Protein AF-A0A6M5FGN2-F1 (afdb_monomer_lite)

Structure (mmCIF, N/CA/C/O backbone):
data_AF-A0A6M5FGN2-F1
#
_entry.id   AF-A0A6M5FGN2-F1
#
loop_
_atom_site.group_PDB
_atom_site.id
_atom_site.type_symbol
_atom_site.label_atom_id
_atom_site.label_alt_id
_atom_site.label_comp_id
_atom_site.label_asym_id
_atom_site.label_entity_id
_atom_site.label_seq_id
_atom_site.pdbx_PDB_ins_code
_atom_site.Cartn_x
_atom_site.Cartn_y
_atom_site.Cartn_z
_atom_site.occupancy
_atom_site.B_iso_or_equiv
_atom_site.auth_seq_id
_atom_site.auth_comp_id
_atom_site.auth_asym_id
_atom_site.auth_atom_id
_atom_site.pdbx_PDB_model_num
ATOM 1 N N . MET A 1 1 ? -3.744 15.393 17.493 1.00 67.31 1 MET A N 1
ATOM 2 C CA . MET A 1 1 ? -2.642 14.684 16.797 1.00 67.31 1 MET A CA 1
ATOM 3 C C . MET A 1 1 ? -3.136 13.478 16.008 1.00 67.31 1 MET A C 1
ATOM 5 O O . MET A 1 1 ? -2.809 13.393 14.833 1.00 67.31 1 MET A O 1
ATOM 9 N N . LEU A 1 2 ? -3.931 12.581 16.605 1.00 73.19 2 LEU A N 1
ATOM 10 C CA . LEU A 1 2 ? -4.356 11.347 15.936 1.00 73.19 2 LEU A CA 1
ATOM 11 C C . LEU A 1 2 ? -5.225 11.564 14.691 1.00 73.19 2 LEU A C 1
ATOM 13 O O . LEU A 1 2 ? -5.009 10.915 13.676 1.00 73.19 2 LEU A O 1
ATOM 17 N N . GLU A 1 3 ? -6.163 12.508 14.738 1.00 72.06 3 GLU A N 1
ATOM 18 C CA . GLU A 1 3 ? -7.009 12.841 13.584 1.00 72.06 3 GLU A CA 1
ATOM 19 C C . GLU A 1 3 ? -6.179 13.321 12.387 1.00 72.06 3 GLU A C 1
ATOM 21 O O . GLU A 1 3 ? -6.361 12.819 11.285 1.00 72.06 3 GLU A O 1
ATOM 26 N N . ILE A 1 4 ? -5.191 14.195 12.611 1.00 77.56 4 ILE A N 1
ATOM 27 C CA . ILE A 1 4 ? -4.277 14.678 11.560 1.00 77.56 4 ILE A CA 1
ATOM 28 C C . ILE A 1 4 ? -3.473 13.517 10.960 1.00 77.56 4 ILE A C 1
ATOM 30 O O . ILE A 1 4 ? -3.359 13.415 9.742 1.00 77.56 4 ILE A O 1
ATOM 34 N N . LEU A 1 5 ? -2.959 12.612 11.801 1.00 78.56 5 LEU A N 1
ATOM 35 C CA . LEU A 1 5 ? -2.257 11.410 11.343 1.00 78.56 5 LEU A CA 1
ATOM 36 C C . LEU A 1 5 ? -3.178 10.494 10.521 1.00 78.56 5 LEU A C 1
ATOM 38 O O . LEU A 1 5 ? -2.768 9.961 9.495 1.00 78.56 5 LEU A O 1
ATOM 42 N N . THR A 1 6 ? -4.432 10.340 10.947 1.00 78.69 6 THR A N 1
ATOM 43 C CA . THR A 1 6 ? -5.425 9.502 10.260 1.00 78.69 6 THR A CA 1
ATOM 44 C C . THR A 1 6 ? -5.777 10.098 8.894 1.00 78.69 6 THR A C 1
ATOM 46 O O . THR A 1 6 ? -5.778 9.380 7.899 1.00 78.69 6 THR A O 1
ATOM 49 N N . VAL A 1 7 ? -5.990 11.416 8.815 1.00 80.31 7 VAL A N 1
ATOM 50 C CA . VAL A 1 7 ? -6.224 12.138 7.552 1.00 80.31 7 VAL A CA 1
ATOM 51 C C . VAL A 1 7 ? -5.022 12.005 6.614 1.00 80.31 7 VAL A C 1
ATOM 53 O O . VAL A 1 7 ? -5.200 11.732 5.428 1.00 80.31 7 VAL A O 1
ATOM 56 N N . LEU A 1 8 ? -3.801 12.128 7.141 1.00 85.00 8 LEU A N 1
ATOM 57 C CA . LEU A 1 8 ? -2.575 11.943 6.366 1.00 85.00 8 LEU A CA 1
ATOM 58 C C . LEU A 1 8 ? -2.469 10.519 5.799 1.00 85.00 8 LEU A C 1
ATOM 60 O O . LEU A 1 8 ? -2.169 10.348 4.620 1.00 85.00 8 LEU A O 1
ATOM 64 N N . LEU A 1 9 ? -2.756 9.496 6.608 1.00 83.31 9 LEU A N 1
ATOM 65 C CA . LEU A 1 9 ? -2.740 8.098 6.169 1.00 83.31 9 LEU A CA 1
ATOM 66 C C . LEU A 1 9 ? -3.795 7.817 5.098 1.00 83.31 9 LEU A C 1
ATOM 68 O O . LEU A 1 9 ? -3.492 7.160 4.106 1.00 83.31 9 LEU A O 1
ATOM 72 N N . VAL A 1 10 ? -5.006 8.357 5.250 1.00 83.25 10 VAL A N 1
ATOM 73 C CA . VAL A 1 10 ? -6.048 8.254 4.220 1.00 83.25 10 VAL A CA 1
ATOM 74 C C . VAL A 1 10 ? -5.587 8.912 2.918 1.00 83.25 10 VAL A C 1
ATOM 76 O O . VAL A 1 10 ? -5.734 8.311 1.856 1.00 83.25 10 VAL A O 1
ATOM 79 N N . ALA A 1 11 ? -4.959 10.089 2.978 1.00 84.19 11 ALA A N 1
ATOM 80 C CA . ALA A 1 11 ? -4.409 10.747 1.793 1.00 84.19 11 ALA A CA 1
ATOM 81 C C . ALA A 1 11 ? -3.317 9.904 1.105 1.00 84.19 11 ALA A C 1
ATOM 83 O O . ALA A 1 11 ? -3.306 9.806 -0.123 1.00 84.19 11 ALA A O 1
ATOM 84 N N . ILE A 1 12 ? -2.442 9.243 1.873 1.00 84.75 12 ILE A N 1
ATOM 85 C CA . ILE A 1 12 ? -1.419 8.323 1.344 1.00 84.75 12 ILE A CA 1
ATOM 86 C C . ILE A 1 12 ? -2.068 7.130 0.631 1.00 84.75 12 ILE A C 1
ATOM 88 O O . ILE A 1 12 ? -1.675 6.803 -0.489 1.00 84.75 12 ILE A O 1
ATOM 92 N N . ILE A 1 13 ? -3.092 6.518 1.235 1.00 86.38 13 ILE A N 1
ATOM 93 C CA . ILE A 1 13 ? -3.833 5.395 0.637 1.00 86.38 13 ILE A CA 1
ATOM 94 C C . ILE A 1 13 ? -4.495 5.837 -0.670 1.00 86.38 13 ILE A C 1
ATOM 96 O O . ILE A 1 13 ? -4.331 5.174 -1.694 1.00 86.38 13 ILE A O 1
ATOM 100 N N . VAL A 1 14 ? -5.200 6.972 -0.665 1.00 86.94 14 VAL A N 1
ATOM 101 C CA . VAL A 1 14 ? -5.855 7.520 -1.864 1.00 86.94 14 VAL A CA 1
ATOM 102 C C . VAL A 1 14 ? -4.828 7.787 -2.961 1.00 86.94 14 VAL A C 1
ATOM 104 O O . VAL A 1 14 ? -5.042 7.390 -4.102 1.00 86.94 14 VAL A O 1
ATOM 107 N N . THR A 1 15 ? -3.683 8.376 -2.617 1.00 85.00 15 THR A N 1
ATOM 108 C CA . THR A 1 15 ? -2.603 8.655 -3.575 1.00 85.00 15 THR A CA 1
ATOM 109 C C . THR A 1 15 ? -2.040 7.368 -4.179 1.00 85.00 15 THR A C 1
ATOM 111 O O . THR A 1 15 ? -1.922 7.269 -5.399 1.00 85.00 15 THR A O 1
ATOM 114 N N . GLY A 1 16 ? -1.765 6.352 -3.352 1.00 85.50 16 GLY A N 1
ATOM 115 C CA . GLY A 1 16 ? -1.322 5.040 -3.826 1.00 85.50 16 GLY A CA 1
ATOM 116 C C . GLY A 1 16 ? -2.353 4.375 -4.741 1.00 85.50 16 GLY A C 1
ATOM 117 O O . GLY A 1 16 ? -2.004 3.839 -5.788 1.00 85.50 16 GLY A O 1
ATOM 118 N N . THR A 1 17 ? -3.639 4.495 -4.404 1.00 85.38 17 THR A N 1
ATOM 119 C CA . THR A 1 17 ? -4.745 3.961 -5.215 1.00 85.38 17 THR A CA 1
ATOM 120 C C . THR A 1 17 ? -4.823 4.650 -6.578 1.00 85.38 17 THR A C 1
ATOM 122 O O . THR A 1 17 ? -4.958 3.977 -7.597 1.00 85.38 17 THR A O 1
ATOM 125 N N . MET A 1 18 ? -4.681 5.979 -6.618 1.00 86.25 18 MET A N 1
ATOM 126 C CA . MET A 1 18 ? -4.658 6.736 -7.873 1.00 86.25 18 MET A CA 1
ATOM 127 C C . MET A 1 18 ? -3.453 6.352 -8.734 1.00 86.25 18 MET A C 1
ATOM 129 O O . MET A 1 18 ? -3.615 6.127 -9.928 1.00 86.25 18 MET A O 1
ATOM 133 N N . MET A 1 19 ? -2.265 6.191 -8.143 1.00 84.25 19 MET A N 1
ATOM 134 C CA . MET A 1 19 ? -1.087 5.717 -8.878 1.00 84.25 19 MET A CA 1
ATOM 135 C C . MET A 1 19 ? -1.325 4.358 -9.540 1.00 84.25 19 MET A C 1
ATOM 137 O O . MET A 1 19 ? -0.983 4.201 -10.705 1.00 84.25 19 MET A O 1
ATOM 141 N N . ILE A 1 20 ? -1.962 3.408 -8.845 1.00 86.56 20 ILE A N 1
ATOM 142 C CA . ILE A 1 20 ? -2.311 2.096 -9.418 1.00 86.56 20 ILE A CA 1
ATOM 143 C C . ILE A 1 20 ? -3.310 2.250 -10.573 1.00 86.56 20 ILE A C 1
ATOM 145 O O . ILE A 1 20 ? -3.120 1.652 -11.628 1.00 86.56 20 ILE A O 1
ATOM 149 N N . LEU A 1 21 ? -4.360 3.058 -10.390 1.00 85.88 21 LEU A N 1
ATOM 150 C CA . LEU A 1 21 ? -5.414 3.256 -11.394 1.00 85.88 21 LEU A CA 1
ATOM 151 C C . LEU A 1 21 ? -4.894 3.908 -12.682 1.00 85.88 21 LEU A C 1
ATOM 153 O O . LEU A 1 21 ? -5.344 3.551 -13.765 1.00 85.88 21 LEU A O 1
ATOM 157 N N . PHE A 1 22 ? -3.935 4.827 -12.573 1.00 85.12 22 PHE A N 1
ATOM 158 C CA . PHE A 1 22 ? -3.332 5.518 -13.718 1.00 85.12 22 PHE A CA 1
ATOM 159 C C . PHE A 1 22 ? -2.069 4.826 -14.261 1.00 85.12 22 PHE A C 1
ATOM 161 O O . PHE A 1 22 ? -1.407 5.349 -15.153 1.00 85.12 22 PHE A O 1
ATOM 168 N N . SER A 1 23 ? -1.733 3.634 -13.763 1.00 82.56 23 SER A N 1
ATOM 169 C CA . SER A 1 23 ? -0.490 2.916 -14.070 1.00 82.56 23 SER A CA 1
ATOM 170 C C . SER A 1 23 ? -0.470 2.207 -15.435 1.00 82.56 23 SER A C 1
ATOM 172 O O . SER A 1 23 ? 0.402 1.366 -15.635 1.00 82.56 23 SER A O 1
ATOM 174 N N . GLU A 1 24 ? -1.396 2.498 -16.360 1.00 73.25 24 GLU A N 1
ATOM 175 C CA . GLU A 1 24 ? -1.804 1.666 -17.517 1.00 73.25 24 GLU A CA 1
ATOM 176 C C . GLU A 1 24 ? -0.700 0.857 -18.233 1.00 73.25 24 GLU A C 1
ATOM 178 O O . GLU A 1 24 ? -0.989 -0.229 -18.737 1.00 73.25 24 GLU A O 1
ATOM 183 N N . ARG A 1 25 ? 0.553 1.339 -18.295 1.00 72.38 25 ARG A N 1
ATOM 184 C CA . ARG A 1 25 ? 1.715 0.573 -18.795 1.00 72.38 25 ARG A CA 1
ATOM 185 C C . ARG A 1 25 ? 3.021 0.755 -18.015 1.00 72.38 25 ARG A C 1
ATOM 187 O O . ARG A 1 25 ? 4.035 0.186 -18.412 1.00 72.38 25 ARG A O 1
ATOM 194 N N . ASP A 1 26 ? 3.022 1.538 -16.941 1.00 78.25 26 ASP A N 1
ATOM 195 C CA . ASP A 1 26 ? 4.236 1.841 -16.182 1.00 78.25 26 ASP A CA 1
ATOM 196 C C . ASP A 1 26 ? 4.278 1.020 -14.893 1.00 78.25 26 ASP A C 1
ATOM 198 O O . ASP A 1 26 ? 3.705 1.386 -13.867 1.00 78.25 26 ASP A O 1
ATOM 202 N N . LEU A 1 27 ? 4.972 -0.117 -14.959 1.00 74.94 27 LEU A N 1
ATOM 203 C CA . LEU A 1 27 ? 5.105 -1.051 -13.843 1.00 74.94 27 LEU A CA 1
ATOM 204 C C . LEU A 1 27 ? 5.699 -0.384 -12.588 1.00 74.94 27 LEU A C 1
ATOM 206 O O . LEU A 1 27 ? 5.370 -0.782 -11.472 1.00 74.94 27 LEU A O 1
ATOM 210 N N . VAL A 1 28 ? 6.551 0.633 -12.753 1.00 76.12 28 VAL A N 1
ATOM 211 C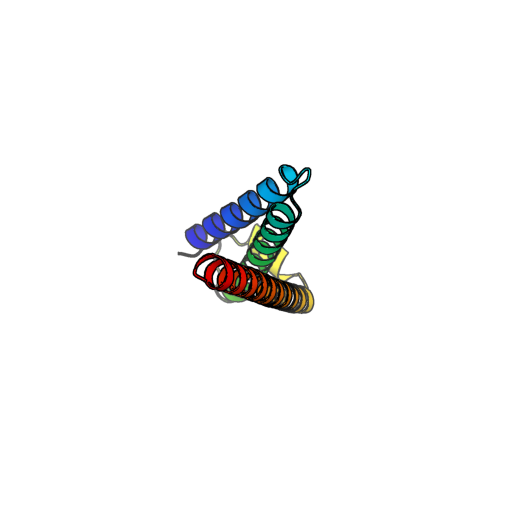 CA . VAL A 1 28 ? 7.203 1.335 -11.639 1.00 76.12 28 VAL A CA 1
ATOM 212 C C . VAL A 1 28 ? 6.193 2.206 -10.898 1.00 76.12 28 VAL A C 1
ATOM 214 O O . VAL A 1 28 ? 6.149 2.187 -9.666 1.00 76.12 28 VAL A O 1
ATOM 217 N N . ILE A 1 29 ? 5.341 2.927 -11.633 1.00 81.31 29 ILE A N 1
ATOM 218 C CA . ILE A 1 29 ? 4.264 3.741 -11.049 1.00 81.31 29 ILE A CA 1
ATOM 219 C C . ILE A 1 29 ? 3.267 2.847 -10.301 1.00 81.31 29 ILE A C 1
ATOM 221 O O . ILE A 1 29 ? 2.903 3.151 -9.162 1.00 81.31 29 ILE A O 1
ATOM 225 N N . GLY A 1 30 ? 2.889 1.711 -10.888 1.00 82.44 30 GLY A N 1
ATOM 226 C CA . GLY A 1 30 ? 1.978 0.750 -10.268 1.00 82.44 30 GLY A CA 1
ATOM 227 C C . GLY A 1 30 ? 2.545 0.130 -8.996 1.00 82.44 30 GLY A C 1
ATOM 228 O O . GLY A 1 30 ? 1.862 0.100 -7.972 1.00 82.44 30 GLY A O 1
ATOM 229 N N . LEU A 1 31 ? 3.811 -0.304 -9.018 1.00 81.62 31 LEU A N 1
ATOM 230 C CA . LEU A 1 31 ? 4.495 -0.856 -7.843 1.00 81.62 31 LEU A CA 1
ATOM 231 C C . LEU A 1 31 ? 4.627 0.175 -6.715 1.00 81.62 31 LEU A C 1
ATOM 233 O O . LEU A 1 31 ? 4.355 -0.154 -5.560 1.00 81.62 31 LEU A O 1
ATOM 237 N N . ASN A 1 32 ? 4.965 1.426 -7.037 1.00 79.50 32 ASN A N 1
ATOM 238 C CA . ASN A 1 32 ? 5.001 2.510 -6.053 1.00 79.50 32 ASN A CA 1
ATOM 239 C C . ASN A 1 32 ? 3.616 2.784 -5.452 1.00 79.50 32 ASN A C 1
ATOM 241 O O . ASN A 1 32 ? 3.496 2.976 -4.240 1.00 79.50 32 ASN A O 1
ATOM 245 N N . GLY A 1 33 ? 2.564 2.742 -6.273 1.00 83.06 33 GLY A N 1
ATOM 246 C CA . GLY A 1 33 ? 1.187 2.860 -5.804 1.00 83.06 33 GLY A CA 1
ATOM 247 C C . GLY A 1 33 ? 0.796 1.738 -4.838 1.00 83.06 33 GLY A C 1
ATOM 248 O O . GLY A 1 33 ? 0.275 2.013 -3.757 1.00 83.06 33 GLY A O 1
ATOM 249 N N . VAL A 1 34 ? 1.124 0.483 -5.171 1.00 83.06 34 VAL A N 1
ATOM 250 C CA . VAL A 1 34 ? 0.904 -0.692 -4.302 1.00 83.06 34 VAL A CA 1
ATOM 251 C C . VAL A 1 34 ? 1.650 -0.548 -2.977 1.00 83.06 34 VAL A C 1
ATOM 253 O O . VAL A 1 34 ? 1.089 -0.814 -1.914 1.00 83.06 34 VAL A O 1
ATOM 256 N N . MET A 1 35 ? 2.895 -0.084 -3.024 1.00 80.25 35 MET A N 1
ATOM 257 C CA . MET A 1 35 ? 3.733 0.092 -1.844 1.00 80.25 35 MET A CA 1
ATOM 258 C C . MET A 1 35 ? 3.194 1.187 -0.909 1.00 80.25 35 MET A C 1
ATOM 260 O O . MET A 1 35 ? 3.110 0.968 0.301 1.00 80.25 35 MET A O 1
ATOM 264 N N . LEU A 1 36 ? 2.748 2.324 -1.458 1.00 81.25 36 LEU A N 1
ATOM 265 C CA . LEU A 1 36 ? 2.079 3.388 -0.697 1.00 81.25 36 LEU A CA 1
ATOM 266 C C . LEU A 1 36 ? 0.766 2.912 -0.071 1.00 81.25 36 LEU A C 1
ATOM 268 O O . LEU A 1 36 ? 0.480 3.230 1.083 1.00 81.25 36 LEU A O 1
ATOM 272 N N . LEU A 1 37 ? -0.018 2.130 -0.814 1.00 82.56 37 LEU A N 1
ATOM 273 C CA . LEU A 1 37 ? -1.305 1.613 -0.358 1.00 82.56 37 LEU A CA 1
ATOM 274 C C . LEU A 1 37 ? -1.115 0.628 0.806 1.00 82.56 37 LEU A C 1
ATOM 276 O O . LEU A 1 37 ? -1.754 0.772 1.849 1.00 82.56 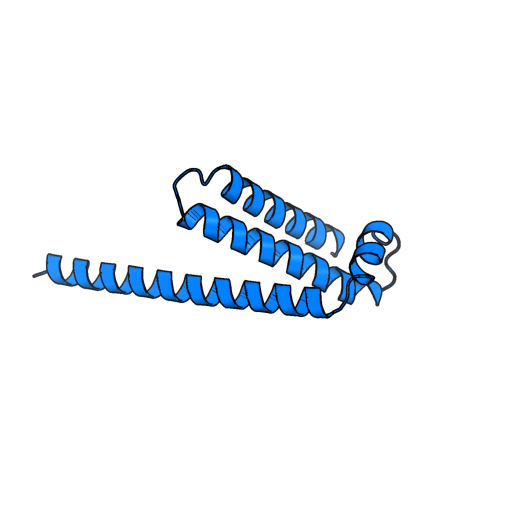37 LEU A O 1
ATOM 280 N N . LEU A 1 38 ? -0.178 -0.314 0.677 1.00 82.12 38 LEU A N 1
ATOM 281 C CA . LEU A 1 38 ? 0.151 -1.279 1.730 1.00 82.12 38 LEU A CA 1
ATOM 282 C C . LEU A 1 38 ? 0.743 -0.611 2.973 1.00 82.12 38 LEU A C 1
ATOM 284 O O . LEU A 1 38 ? 0.343 -0.950 4.090 1.00 82.12 38 LEU A O 1
ATOM 288 N N . PHE A 1 39 ? 1.634 0.367 2.792 1.00 83.44 39 PHE A N 1
ATOM 289 C CA . PHE A 1 39 ? 2.168 1.160 3.896 1.00 83.44 39 PHE A CA 1
ATOM 290 C C . PHE A 1 39 ? 1.050 1.912 4.625 1.00 83.44 39 PHE A C 1
ATOM 292 O O . PHE A 1 39 ? 0.929 1.800 5.844 1.00 83.44 39 PHE A O 1
ATOM 299 N N . GLY A 1 40 ? 0.197 2.626 3.884 1.00 82.12 40 GLY A N 1
ATOM 300 C CA . GLY A 1 40 ? -0.903 3.404 4.442 1.00 82.12 40 GLY A CA 1
ATOM 301 C C . GLY A 1 40 ? -1.894 2.545 5.229 1.00 82.12 40 GLY A C 1
ATOM 302 O O . GLY A 1 40 ? -2.215 2.876 6.369 1.00 82.12 40 GLY A O 1
ATOM 303 N N . VAL A 1 41 ? -2.325 1.406 4.675 1.00 81.12 41 VAL A N 1
ATOM 304 C CA . VAL A 1 41 ? -3.251 0.476 5.349 1.00 81.12 41 VAL A CA 1
ATOM 305 C C . VAL A 1 41 ? -2.613 -0.151 6.592 1.00 81.12 41 VAL A C 1
ATOM 307 O O . VAL A 1 41 ? -3.248 -0.214 7.645 1.00 81.12 41 VAL A O 1
ATOM 310 N N . SER A 1 42 ? -1.349 -0.574 6.508 1.00 80.38 42 SER A N 1
ATOM 311 C CA . SER A 1 42 ? -0.639 -1.185 7.640 1.00 80.38 42 SER A CA 1
ATOM 312 C C . SER A 1 42 ? -0.421 -0.188 8.776 1.00 80.38 42 SER A C 1
ATOM 314 O O . SER A 1 42 ? -0.650 -0.513 9.941 1.00 80.38 42 SER A O 1
ATOM 316 N N . ALA A 1 43 ? -0.025 1.042 8.446 1.00 79.50 43 ALA A N 1
ATOM 317 C CA . ALA A 1 43 ? 0.159 2.113 9.415 1.00 79.50 43 ALA A CA 1
ATOM 318 C C . ALA A 1 43 ? -1.174 2.548 10.043 1.00 79.50 43 ALA A C 1
ATOM 320 O O . ALA A 1 43 ? -1.221 2.789 11.250 1.00 79.50 43 ALA A O 1
ATOM 321 N N . LEU A 1 44 ? -2.271 2.572 9.277 1.00 80.81 44 LEU A N 1
ATOM 322 C CA . LEU A 1 44 ? -3.615 2.834 9.799 1.00 80.81 44 LEU A CA 1
ATOM 323 C C . LEU A 1 44 ? -4.047 1.745 10.792 1.00 80.81 44 LEU A C 1
ATOM 325 O O . LEU A 1 44 ? -4.519 2.059 11.882 1.00 80.81 44 LEU A O 1
ATOM 329 N N . LEU A 1 45 ? -3.810 0.472 10.461 1.00 76.94 45 LEU A N 1
ATOM 330 C CA . LEU A 1 45 ? -4.113 -0.661 11.338 1.00 76.94 45 LEU A CA 1
ATOM 331 C C . LEU A 1 45 ? -3.248 -0.667 12.605 1.00 76.94 45 LEU A C 1
ATOM 333 O O . LEU A 1 45 ? -3.755 -0.919 13.696 1.00 76.94 45 LEU A O 1
ATOM 337 N N . ALA A 1 46 ? -1.956 -0.355 12.491 1.00 78.44 46 ALA A N 1
ATOM 338 C CA . ALA A 1 46 ? -1.056 -0.255 13.637 1.00 78.44 46 ALA A CA 1
ATOM 339 C C . ALA A 1 46 ? -1.433 0.891 14.571 1.00 78.44 46 ALA A C 1
ATOM 341 O O . ALA A 1 46 ? -1.532 0.693 15.785 1.00 78.44 46 ALA A O 1
ATOM 342 N N . THR A 1 47 ? -1.724 2.056 13.994 1.00 75.06 47 THR A N 1
ATOM 343 C CA . THR A 1 47 ? -2.266 3.197 14.731 1.00 75.06 47 THR A CA 1
ATOM 344 C C . THR A 1 47 ? -3.555 2.784 15.436 1.00 75.06 47 THR A C 1
ATOM 346 O O . THR A 1 47 ? -3.705 3.072 16.620 1.00 75.06 47 THR A O 1
ATOM 349 N N . ALA A 1 48 ? -4.419 2.009 14.765 1.00 73.00 48 ALA A N 1
ATOM 350 C CA . ALA A 1 48 ? -5.661 1.528 15.348 1.00 73.00 48 ALA A CA 1
ATOM 351 C C . ALA A 1 48 ? -5.507 0.658 16.585 1.00 73.00 48 ALA A C 1
ATOM 353 O O . ALA A 1 48 ? -6.195 0.864 17.586 1.00 73.00 48 ALA A O 1
ATOM 354 N N . LYS A 1 49 ? -4.557 -0.271 16.557 1.00 71.44 49 LYS A N 1
ATOM 355 C CA . LYS A 1 49 ? -4.296 -1.131 17.711 1.00 71.44 49 LYS A CA 1
ATOM 356 C C . LYS A 1 49 ? -3.645 -0.390 18.871 1.00 71.44 49 LYS A C 1
ATOM 358 O O . LYS A 1 49 ? -3.980 -0.661 20.019 1.00 71.44 49 LYS A O 1
ATOM 363 N N . MET A 1 50 ? -2.737 0.539 18.581 1.00 71.19 50 MET A N 1
ATOM 364 C CA . MET A 1 50 ? -2.028 1.302 19.611 1.00 71.19 50 MET A CA 1
ATOM 365 C C . MET A 1 50 ? -2.951 2.277 20.345 1.00 71.19 50 MET A C 1
ATOM 367 O O . MET A 1 50 ? -2.812 2.473 21.549 1.00 71.19 50 MET A O 1
ATOM 371 N N . THR A 1 51 ? -3.912 2.878 19.645 1.00 66.50 51 THR A N 1
ATOM 372 C CA . THR A 1 51 ? -4.788 3.902 20.230 1.00 66.50 51 THR A CA 1
ATOM 373 C C . THR A 1 51 ? -6.094 3.345 20.760 1.00 66.50 51 THR A C 1
ATOM 375 O O . THR A 1 51 ? -6.718 4.002 21.578 1.00 66.50 51 THR A O 1
ATOM 378 N N . ALA A 1 52 ? -6.500 2.129 20.394 1.00 61.09 52 ALA A N 1
ATOM 379 C CA . ALA A 1 52 ? -7.598 1.459 21.087 1.00 61.09 52 ALA A CA 1
ATOM 380 C C . ALA A 1 52 ? -7.286 1.188 22.569 1.00 61.09 52 ALA A C 1
ATOM 382 O O . ALA A 1 52 ? -8.205 1.103 23.378 1.00 61.09 52 ALA A O 1
ATOM 383 N N . ALA A 1 53 ? -6.003 1.125 22.947 1.00 54.16 53 ALA A N 1
ATOM 384 C CA . ALA A 1 53 ? -5.584 1.139 24.350 1.00 54.16 53 ALA A CA 1
ATOM 385 C C . ALA A 1 53 ? -5.762 2.522 25.021 1.00 54.16 53 ALA A C 1
ATOM 387 O O . ALA A 1 53 ? -5.810 2.612 26.245 1.00 54.16 53 ALA A O 1
ATOM 388 N N . ALA A 1 54 ? -5.878 3.595 24.233 1.00 55.84 54 ALA A N 1
ATOM 389 C CA . ALA A 1 54 ? -6.048 4.981 24.662 1.00 55.84 54 ALA A CA 1
ATOM 390 C C . ALA A 1 54 ? -7.437 5.491 24.233 1.00 55.84 54 ALA A C 1
ATOM 392 O O . ALA A 1 54 ? -7.594 6.169 23.224 1.00 55.84 54 ALA A O 1
ATOM 393 N N . GLN A 1 55 ? -8.452 5.111 25.006 1.00 55.09 55 GLN A N 1
ATOM 394 C CA . GLN A 1 55 ? -9.889 5.382 24.858 1.00 55.09 55 GLN A CA 1
ATOM 395 C C . GLN A 1 55 ? -10.248 6.748 24.212 1.00 55.09 55 GLN A C 1
ATOM 397 O O . GLN A 1 55 ? -10.498 7.739 24.899 1.00 55.09 55 GLN A O 1
ATOM 402 N N . HIS A 1 56 ? -10.305 6.809 22.875 1.00 55.56 56 HIS A N 1
ATOM 403 C CA . HIS A 1 56 ? -10.665 8.010 22.111 1.00 55.56 56 HIS A CA 1
ATOM 404 C C . HIS A 1 56 ? -12.039 7.856 21.440 1.00 55.56 56 HIS A C 1
ATOM 406 O O . HIS A 1 56 ? -12.217 7.090 20.496 1.00 55.56 56 HIS A O 1
ATOM 412 N N . ARG A 1 57 ? -13.007 8.645 21.924 1.00 57.56 57 ARG A N 1
ATOM 413 C CA . ARG A 1 57 ? -14.451 8.545 21.632 1.00 57.56 57 ARG A CA 1
ATOM 414 C C . ARG A 1 57 ? -14.880 9.031 20.234 1.00 57.56 57 ARG A C 1
ATOM 416 O O . ARG A 1 57 ? -15.955 8.663 19.782 1.00 57.56 57 ARG A O 1
ATOM 423 N N . SER A 1 58 ? -14.082 9.860 19.543 1.00 59.88 58 SER A N 1
ATOM 424 C CA . SER A 1 58 ? -14.454 10.423 18.222 1.00 59.88 58 SER A CA 1
ATOM 425 C C . SER A 1 58 ? -14.210 9.469 17.047 1.00 59.88 58 SER A C 1
ATOM 427 O O . SER A 1 58 ? -14.843 9.602 16.004 1.00 59.88 58 SER A O 1
ATOM 429 N N . LEU A 1 59 ? -13.321 8.488 17.217 1.00 60.31 59 LEU A N 1
ATOM 430 C CA . LEU A 1 59 ? -12.868 7.568 16.166 1.00 60.31 59 LEU A CA 1
ATOM 431 C C . LEU A 1 59 ? -13.194 6.099 16.478 1.00 60.31 59 LEU A C 1
ATOM 433 O O . LEU A 1 59 ? -12.761 5.196 15.763 1.00 60.31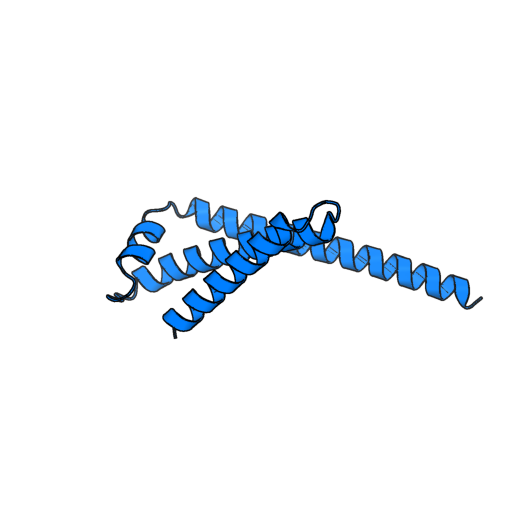 59 LEU A O 1
ATOM 437 N N . GLU A 1 60 ? -13.977 5.859 17.528 1.00 64.81 60 GLU A N 1
ATOM 438 C CA . GLU A 1 60 ? -14.255 4.540 18.101 1.00 64.81 60 GLU A CA 1
ATOM 439 C C . GLU A 1 60 ? -14.912 3.575 17.101 1.00 64.81 60 GLU A C 1
ATOM 441 O O . GLU A 1 60 ? -14.564 2.399 17.069 1.00 64.81 60 GLU A O 1
ATOM 446 N N . TRP A 1 61 ? -15.785 4.065 16.214 1.00 69.81 61 TRP A N 1
ATOM 447 C CA . TRP A 1 61 ? -16.430 3.231 15.189 1.00 69.81 61 TRP A CA 1
ATOM 448 C C . TRP A 1 61 ? -15.434 2.669 14.159 1.00 69.81 61 TRP A C 1
ATOM 450 O O . TRP A 1 61 ? -15.494 1.490 13.797 1.00 69.81 61 TRP A O 1
ATOM 460 N N . LEU A 1 62 ? -14.481 3.499 13.723 1.00 65.12 62 LEU A N 1
ATOM 461 C CA . LEU A 1 62 ? -13.459 3.107 12.755 1.00 65.12 62 LEU A CA 1
ATOM 462 C C . LEU A 1 62 ? -12.394 2.239 13.440 1.00 65.12 62 LEU A C 1
ATOM 464 O O . LEU A 1 62 ? -12.092 1.135 12.999 1.00 65.12 62 LEU A O 1
ATOM 468 N N . TYR A 1 63 ? -11.874 2.704 14.574 1.00 62.84 63 TYR A N 1
ATOM 469 C CA . TYR A 1 63 ? -10.801 2.037 15.305 1.00 62.84 63 TYR A CA 1
ATOM 470 C C . TYR A 1 63 ? -11.254 0.723 15.959 1.00 62.84 63 TYR A C 1
ATOM 472 O O . TYR A 1 63 ? -10.500 -0.245 15.935 1.00 62.84 63 TYR A O 1
ATOM 480 N N . GLY A 1 64 ? -12.488 0.645 16.463 1.00 63.53 64 GLY A N 1
ATOM 481 C CA . GLY A 1 64 ? -13.067 -0.575 17.035 1.00 63.53 64 GLY A CA 1
ATOM 482 C C . GLY A 1 64 ? -13.267 -1.690 16.006 1.00 63.53 64 GLY A C 1
ATOM 483 O O . GLY A 1 64 ? -13.022 -2.859 16.296 1.00 63.53 64 GLY A O 1
ATOM 484 N N . SER A 1 65 ? -13.629 -1.337 14.769 1.00 64.94 65 SER A N 1
ATOM 485 C CA . SER A 1 65 ? -13.698 -2.313 13.672 1.00 64.94 65 SER A CA 1
ATOM 486 C C . SER A 1 65 ? -12.302 -2.792 13.260 1.00 64.94 65 SER A C 1
ATOM 488 O O . SER A 1 65 ? -12.106 -3.971 12.967 1.00 64.94 65 SER A O 1
ATOM 490 N N . LEU A 1 66 ? -11.307 -1.896 13.275 1.00 65.00 66 LEU A N 1
ATOM 491 C CA . LEU A 1 66 ? -9.930 -2.242 12.926 1.00 65.00 66 LEU A CA 1
ATOM 492 C C . LEU A 1 66 ? -9.221 -3.089 13.999 1.00 65.00 66 LEU A C 1
ATOM 494 O O . LEU A 1 66 ? -8.362 -3.907 13.669 1.00 65.00 66 LEU A O 1
ATOM 498 N N . THR A 1 67 ? -9.561 -2.940 15.279 1.00 65.19 67 THR A N 1
ATOM 499 C CA . THR A 1 67 ? -8.948 -3.732 16.359 1.00 65.19 67 THR A CA 1
ATOM 500 C C . THR A 1 67 ? -9.461 -5.160 16.444 1.00 65.19 67 THR A C 1
ATOM 502 O O . THR A 1 67 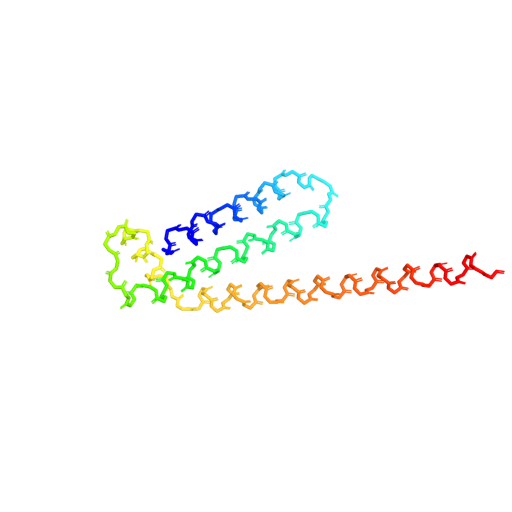? -8.718 -6.028 16.906 1.00 65.19 67 THR A O 1
ATOM 505 N N . ALA A 1 68 ? -10.664 -5.424 15.930 1.00 70.31 68 ALA A N 1
ATOM 506 C CA . ALA A 1 68 ? -11.215 -6.771 15.802 1.00 70.31 68 ALA A CA 1
ATOM 507 C C . ALA A 1 68 ? -10.425 -7.659 14.819 1.00 70.31 68 ALA A C 1
ATOM 509 O O . ALA A 1 68 ? -10.519 -8.886 14.880 1.00 70.31 68 ALA A O 1
ATOM 510 N N . LEU A 1 69 ? -9.620 -7.069 13.925 1.00 69.81 69 LEU A N 1
ATOM 511 C CA . LEU A 1 69 ? -8.760 -7.835 13.021 1.00 69.81 69 LEU A CA 1
ATOM 512 C C . LEU A 1 69 ? -7.643 -8.556 13.794 1.00 69.81 69 LEU A C 1
ATOM 514 O O . LEU A 1 69 ? -7.025 -7.965 14.682 1.00 69.81 69 LEU A O 1
ATOM 518 N N . PRO A 1 70 ? -7.293 -9.804 13.439 1.00 73.62 70 PRO A N 1
ATOM 519 C CA . PRO A 1 70 ? -6.224 -10.538 14.110 1.00 73.62 70 PRO A CA 1
ATOM 520 C C . PRO A 1 70 ? -4.852 -9.868 13.917 1.00 73.62 70 PRO A C 1
ATOM 522 O O . PRO A 1 70 ? -4.567 -9.280 12.874 1.00 73.62 70 PRO A O 1
ATOM 525 N N . ASN A 1 71 ? -3.969 -9.966 14.921 1.00 72.31 71 ASN A N 1
ATOM 526 C CA . ASN A 1 71 ? -2.621 -9.363 14.883 1.00 72.31 71 ASN A CA 1
ATOM 527 C C . ASN A 1 71 ? -1.780 -9.814 13.678 1.00 72.31 71 ASN A C 1
ATOM 529 O O . ASN A 1 71 ? -0.956 -9.038 13.197 1.00 72.31 71 ASN A O 1
ATOM 533 N N . TRP A 1 72 ? -2.020 -11.020 13.154 1.00 70.06 72 TRP A N 1
ATOM 534 C CA . TRP A 1 72 ? -1.353 -11.527 11.953 1.00 70.06 72 TRP A CA 1
ATOM 535 C C . TRP A 1 72 ? -1.538 -10.620 10.731 1.00 70.06 72 TRP A C 1
ATOM 537 O O . TRP A 1 72 ? -0.609 -10.504 9.945 1.00 70.06 72 TRP A O 1
ATOM 547 N N . VAL A 1 73 ? -2.668 -9.911 10.599 1.00 72.75 73 VAL A N 1
ATOM 548 C CA . VAL A 1 73 ? -2.903 -8.978 9.477 1.00 72.75 73 VAL A CA 1
ATOM 549 C C . VAL A 1 73 ? -1.912 -7.815 9.509 1.00 72.75 73 VAL A C 1
ATOM 551 O O . VAL A 1 73 ? -1.382 -7.413 8.478 1.00 72.75 73 VAL A O 1
ATOM 554 N N . LEU A 1 74 ? -1.616 -7.309 10.705 1.00 69.94 74 LEU A N 1
ATOM 555 C CA . LEU A 1 74 ? -0.670 -6.216 10.906 1.00 69.94 74 LEU A CA 1
ATOM 556 C C . LEU A 1 74 ? 0.766 -6.694 10.660 1.00 69.94 74 LEU A C 1
ATOM 558 O O . LEU A 1 74 ? 1.521 -6.027 9.960 1.00 69.94 74 LEU A O 1
ATOM 562 N N . ILE A 1 75 ? 1.118 -7.882 11.165 1.00 72.31 75 ILE A N 1
ATOM 563 C CA . ILE A 1 75 ? 2.431 -8.500 10.929 1.00 72.31 75 ILE A CA 1
ATOM 564 C C . ILE A 1 75 ? 2.657 -8.712 9.429 1.00 72.31 75 ILE A C 1
ATOM 566 O O . ILE A 1 75 ? 3.689 -8.303 8.906 1.00 72.31 75 ILE A O 1
ATOM 570 N N . VAL A 1 76 ? 1.680 -9.288 8.724 1.00 74.62 76 VAL A N 1
ATOM 571 C CA . VAL A 1 76 ? 1.754 -9.502 7.273 1.00 74.62 76 VAL A CA 1
ATOM 572 C C . VAL A 1 76 ? 1.892 -8.169 6.539 1.00 74.62 76 VAL A C 1
ATOM 574 O O . VAL A 1 76 ? 2.780 -8.038 5.704 1.00 74.62 76 VAL A O 1
ATOM 577 N N . GLY A 1 77 ? 1.091 -7.157 6.885 1.00 69.75 77 GLY A N 1
ATOM 578 C CA . GLY A 1 77 ? 1.175 -5.830 6.269 1.00 69.75 77 GLY A CA 1
ATOM 579 C C . GLY A 1 77 ? 2.552 -5.174 6.425 1.00 69.75 77 GLY A C 1
ATOM 580 O O . GLY A 1 77 ? 3.128 -4.688 5.449 1.00 69.75 77 GLY A O 1
ATOM 581 N N . VAL A 1 78 ? 3.135 -5.232 7.627 1.00 72.19 78 VAL A N 1
ATOM 582 C CA . VAL A 1 78 ? 4.486 -4.713 7.899 1.00 72.19 78 VAL A CA 1
ATOM 583 C C . VAL A 1 78 ? 5.549 -5.493 7.126 1.00 72.19 78 VAL A C 1
ATOM 585 O O . VAL A 1 78 ? 6.410 -4.879 6.499 1.00 72.19 78 VAL A O 1
ATOM 588 N N . VAL A 1 79 ? 5.480 -6.828 7.125 1.00 73.44 79 VAL A N 1
ATOM 589 C CA . VAL A 1 79 ? 6.440 -7.687 6.412 1.00 73.44 79 VAL A CA 1
ATOM 590 C C . VAL A 1 79 ? 6.402 -7.425 4.908 1.00 73.44 79 VAL A C 1
ATOM 592 O O . VAL A 1 79 ? 7.454 -7.255 4.298 1.00 73.44 79 VAL A O 1
ATOM 595 N N . VAL A 1 80 ? 5.211 -7.336 4.310 1.00 73.88 80 VAL A N 1
ATOM 596 C CA . VAL A 1 80 ? 5.063 -7.050 2.876 1.00 73.88 80 VAL A CA 1
ATOM 597 C C . VAL A 1 80 ? 5.585 -5.652 2.550 1.00 73.88 80 VAL A C 1
ATOM 599 O O . VAL A 1 80 ? 6.314 -5.482 1.577 1.00 73.88 80 VAL A O 1
ATOM 602 N N . THR A 1 81 ? 5.274 -4.655 3.380 1.00 68.75 81 THR A N 1
ATOM 603 C CA . THR A 1 81 ? 5.765 -3.285 3.178 1.00 68.75 81 THR A CA 1
ATOM 604 C C . THR A 1 81 ? 7.292 -3.217 3.255 1.00 68.75 81 THR A C 1
ATOM 606 O O . THR A 1 81 ? 7.925 -2.588 2.409 1.00 68.75 81 THR A O 1
ATOM 609 N N . ALA A 1 82 ? 7.899 -3.904 4.226 1.00 71.00 82 ALA A N 1
ATOM 610 C CA . ALA A 1 82 ? 9.350 -3.991 4.353 1.00 71.00 82 ALA A CA 1
ATOM 611 C C . ALA A 1 82 ? 9.987 -4.720 3.160 1.00 71.00 82 ALA A C 1
ATOM 613 O O . ALA A 1 82 ? 10.991 -4.252 2.629 1.00 71.00 82 ALA A O 1
ATOM 614 N N . ALA A 1 83 ? 9.389 -5.824 2.702 1.00 73.06 83 ALA A N 1
ATOM 615 C CA . ALA A 1 83 ? 9.861 -6.558 1.531 1.00 73.06 83 ALA A CA 1
ATOM 616 C C . ALA A 1 83 ? 9.836 -5.680 0.271 1.00 73.06 83 ALA A C 1
ATOM 618 O O . ALA A 1 83 ? 10.850 -5.580 -0.413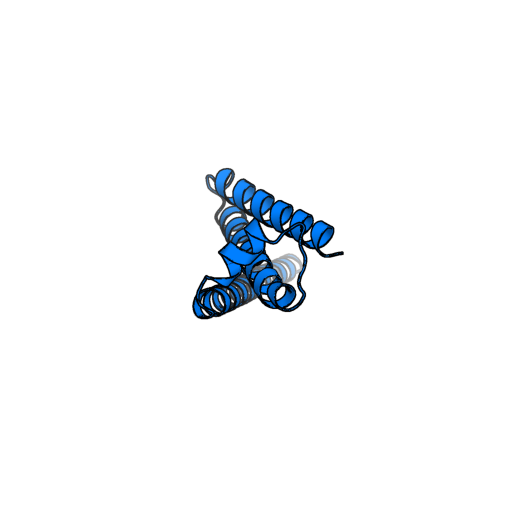 1.00 73.06 83 ALA A O 1
ATOM 619 N N . LEU A 1 84 ? 8.726 -4.979 0.015 1.00 73.19 84 LEU A N 1
ATOM 620 C CA . LEU A 1 84 ? 8.604 -4.054 -1.117 1.00 73.19 84 LEU A CA 1
ATOM 621 C C . LEU A 1 84 ? 9.604 -2.898 -1.030 1.00 73.19 84 LEU A C 1
ATOM 623 O O . LEU A 1 84 ? 10.210 -2.541 -2.038 1.00 73.19 84 LEU A O 1
ATOM 627 N N . PHE A 1 85 ? 9.835 -2.356 0.168 1.00 74.12 85 PHE A N 1
ATOM 628 C CA . PHE A 1 85 ? 10.844 -1.319 0.382 1.00 74.12 85 PHE A CA 1
ATOM 629 C C . PHE A 1 85 ? 12.259 -1.816 0.066 1.00 74.12 85 PHE A C 1
ATOM 631 O O . PHE A 1 85 ? 13.012 -1.132 -0.624 1.00 74.12 85 PHE A O 1
ATOM 638 N N . ILE A 1 86 ? 12.614 -3.024 0.510 1.00 75.12 86 ILE A N 1
ATOM 639 C CA . ILE A 1 86 ? 13.908 -3.643 0.193 1.00 75.12 86 ILE A CA 1
ATOM 640 C C . ILE A 1 86 ? 14.040 -3.865 -1.318 1.00 75.12 86 ILE A C 1
ATOM 642 O O . ILE A 1 86 ? 15.070 -3.521 -1.894 1.00 75.12 86 ILE A O 1
ATOM 646 N N . THR A 1 87 ? 13.002 -4.383 -1.979 1.00 73.19 87 THR A N 1
ATOM 647 C CA . THR A 1 87 ? 12.999 -4.555 -3.439 1.00 73.19 87 THR A CA 1
ATOM 648 C C . THR A 1 87 ? 13.193 -3.221 -4.160 1.00 73.19 87 THR A C 1
ATOM 650 O O . THR A 1 87 ? 14.007 -3.143 -5.076 1.00 73.19 87 THR A O 1
ATOM 653 N N . ALA A 1 88 ? 12.517 -2.158 -3.718 1.00 71.12 88 ALA A N 1
ATOM 654 C CA . ALA A 1 88 ? 12.683 -0.822 -4.282 1.00 71.12 88 ALA A CA 1
ATOM 655 C C . ALA A 1 88 ? 14.122 -0.301 -4.118 1.00 71.12 88 ALA A C 1
ATOM 657 O O . ALA A 1 88 ? 14.688 0.233 -5.070 1.00 71.12 88 ALA A O 1
ATOM 658 N N . LEU A 1 89 ? 14.748 -0.503 -2.951 1.00 74.81 89 LEU A N 1
ATOM 659 C CA . LEU A 1 89 ? 16.149 -0.130 -2.733 1.00 74.81 89 LEU A CA 1
ATOM 660 C C . LEU A 1 89 ? 17.102 -0.869 -3.677 1.00 74.81 89 LEU A C 1
ATOM 662 O O . LEU A 1 89 ? 18.001 -0.240 -4.230 1.00 74.81 89 LEU A O 1
ATOM 666 N N . ILE A 1 90 ? 16.897 -2.174 -3.884 1.00 79.81 90 ILE A N 1
ATOM 667 C CA . ILE A 1 90 ? 17.713 -2.977 -4.807 1.00 79.81 90 ILE A CA 1
ATOM 668 C C . ILE A 1 90 ? 17.595 -2.428 -6.232 1.00 79.81 90 ILE A C 1
ATOM 670 O O . ILE A 1 90 ? 18.612 -2.152 -6.860 1.00 79.81 90 ILE A O 1
ATOM 674 N N . VAL A 1 91 ? 16.371 -2.181 -6.709 1.00 77.75 91 VAL A N 1
ATOM 675 C CA . VAL A 1 91 ? 16.133 -1.626 -8.053 1.00 77.75 91 VAL A CA 1
ATOM 676 C C . VAL A 1 91 ? 16.807 -0.262 -8.223 1.00 77.75 91 VAL A C 1
ATOM 678 O O . VAL A 1 91 ? 17.455 -0.013 -9.238 1.00 77.75 91 VAL A O 1
ATOM 6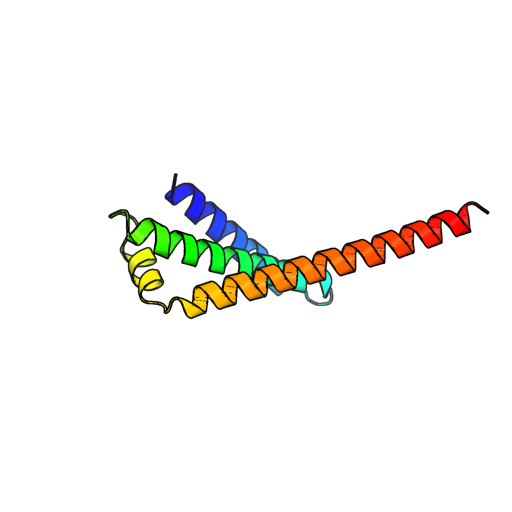81 N N . VAL A 1 92 ? 16.703 0.619 -7.224 1.00 77.44 92 VAL A N 1
ATOM 682 C CA . VAL A 1 92 ? 17.365 1.932 -7.260 1.00 77.44 92 VAL A CA 1
ATOM 683 C C . VAL A 1 92 ? 18.886 1.782 -7.300 1.00 77.44 92 VAL A C 1
ATOM 685 O O . VAL A 1 92 ? 19.540 2.485 -8.069 1.00 77.44 92 VAL A O 1
ATOM 688 N N . MET A 1 93 ? 19.456 0.870 -6.505 1.00 81.94 93 MET A N 1
ATOM 689 C CA . MET A 1 93 ? 20.898 0.608 -6.499 1.00 81.94 93 MET A CA 1
ATOM 690 C C . MET A 1 93 ? 21.385 0.078 -7.853 1.00 81.94 93 MET A C 1
ATOM 692 O O . MET A 1 93 ? 22.394 0.576 -8.351 1.00 81.94 93 MET A O 1
ATOM 696 N N . ASP A 1 94 ? 20.657 -0.856 -8.469 1.00 84.75 94 ASP A N 1
ATOM 697 C CA . ASP A 1 94 ? 20.986 -1.400 -9.792 1.00 84.75 94 ASP A CA 1
ATOM 698 C C . ASP A 1 94 ? 20.916 -0.323 -10.881 1.00 84.75 94 ASP A C 1
ATOM 700 O O . ASP A 1 94 ? 21.866 -0.156 -11.648 1.00 84.75 94 ASP A O 1
ATOM 704 N N . CYS A 1 95 ? 19.848 0.484 -10.913 1.00 79.69 95 CYS A N 1
ATOM 705 C CA . CYS A 1 95 ? 19.740 1.599 -11.858 1.00 79.69 95 CYS A CA 1
ATOM 706 C C . CYS A 1 95 ? 20.870 2.622 -11.680 1.00 79.69 95 CYS A C 1
ATOM 708 O O . CYS A 1 95 ? 21.405 3.142 -12.660 1.00 79.69 95 CYS A O 1
ATOM 710 N N . LEU A 1 96 ? 21.252 2.918 -10.437 1.00 85.25 96 LEU A N 1
ATOM 711 C CA . LEU A 1 96 ? 22.323 3.864 -10.141 1.00 85.25 96 LEU A CA 1
ATOM 712 C C . LEU A 1 96 ? 23.695 3.307 -10.548 1.00 85.25 96 LEU A C 1
ATOM 714 O O . LEU A 1 96 ? 24.526 4.045 -11.082 1.00 85.25 96 LEU A O 1
ATOM 718 N N . ALA A 1 97 ? 23.919 2.007 -10.348 1.00 87.62 97 ALA A N 1
ATOM 719 C CA . ALA A 1 97 ? 25.118 1.312 -10.799 1.00 87.62 97 ALA A CA 1
ATOM 720 C C . ALA A 1 97 ? 25.235 1.304 -12.331 1.00 87.62 97 ALA A C 1
ATOM 722 O O . ALA A 1 97 ? 26.316 1.578 -12.860 1.00 87.62 97 ALA A O 1
ATOM 723 N N . ASP A 1 98 ? 24.134 1.059 -13.044 1.00 87.19 98 ASP A N 1
ATOM 724 C CA . ASP A 1 98 ? 24.110 1.062 -14.509 1.00 87.19 98 ASP A CA 1
ATOM 725 C C . ASP A 1 98 ? 24.354 2.474 -15.074 1.00 87.19 98 ASP A C 1
ATOM 727 O O . ASP A 1 98 ? 25.188 2.671 -15.962 1.00 87.19 98 ASP A O 1
ATOM 731 N N . LEU A 1 99 ? 23.745 3.498 -14.461 1.00 86.94 99 LEU A N 1
ATOM 732 C CA . LEU A 1 99 ? 23.983 4.904 -14.798 1.00 86.94 99 LEU A CA 1
ATOM 733 C C . LEU A 1 99 ? 25.452 5.310 -14.587 1.00 86.94 99 LEU A C 1
ATOM 735 O O . LEU A 1 99 ? 26.050 5.971 -15.441 1.00 86.94 99 LEU A O 1
ATOM 739 N N . LEU A 1 100 ? 26.059 4.901 -13.468 1.00 88.00 100 LEU A N 1
ATOM 740 C CA . LEU A 1 100 ? 27.479 5.135 -13.180 1.00 88.00 100 LEU A CA 1
ATOM 741 C C . LEU A 1 100 ? 28.385 4.446 -14.206 1.00 88.00 100 LEU A C 1
ATOM 743 O O . LEU A 1 100 ? 29.362 5.044 -14.669 1.00 88.00 100 LEU A O 1
ATOM 747 N N . CYS A 1 101 ? 28.061 3.207 -14.584 1.00 88.25 101 CYS A N 1
ATOM 748 C CA . CYS A 1 101 ? 28.783 2.465 -15.614 1.00 88.25 101 CYS A CA 1
ATOM 749 C C . CYS A 1 101 ? 28.702 3.162 -16.977 1.00 88.25 101 CYS A C 1
ATOM 751 O O . CYS A 1 101 ? 29.733 3.349 -17.634 1.00 88.25 101 CYS A O 1
ATOM 753 N N . TRP A 1 102 ? 27.506 3.599 -17.378 1.00 90.44 102 TRP A N 1
ATOM 754 C CA . TRP A 1 102 ? 27.285 4.355 -18.608 1.00 90.44 102 TRP A CA 1
ATOM 755 C C . TRP A 1 102 ? 28.062 5.677 -18.613 1.00 90.44 102 TRP A C 1
ATOM 757 O O . TRP A 1 102 ? 28.816 5.953 -19.549 1.00 90.44 102 TRP A O 1
ATOM 767 N N . TRP A 1 103 ? 27.967 6.459 -17.536 1.00 87.62 103 TRP A N 1
ATOM 768 C CA . TRP A 1 103 ? 28.662 7.742 -17.413 1.00 87.62 103 TRP A CA 1
ATOM 769 C C . TRP A 1 103 ? 30.185 7.587 -17.480 1.00 87.62 103 TRP A C 1
ATOM 771 O O . TRP A 1 103 ? 30.870 8.372 -18.139 1.00 87.62 103 TRP A O 1
ATOM 781 N N . ARG A 1 104 ? 30.729 6.537 -16.850 1.00 90.06 104 ARG A N 1
ATOM 782 C CA . ARG A 1 104 ? 32.161 6.218 -16.909 1.00 90.06 104 ARG A CA 1
ATOM 783 C C . ARG A 1 104 ? 32.611 5.849 -18.322 1.00 90.06 104 ARG A C 1
ATOM 785 O O . ARG A 1 104 ? 33.722 6.210 -18.705 1.00 90.06 104 ARG A O 1
ATOM 792 N N . ARG A 1 105 ? 31.775 5.134 -19.083 1.00 88.44 105 ARG A N 1
ATOM 793 C CA . ARG A 1 105 ? 32.052 4.761 -20.478 1.00 88.44 105 ARG A CA 1
ATOM 794 C C . ARG A 1 105 ? 32.010 5.974 -21.408 1.00 88.44 105 ARG A C 1
ATOM 796 O O . ARG A 1 105 ? 32.872 6.071 -22.262 1.00 88.44 105 ARG A O 1
ATOM 803 N N . ASN A 1 106 ? 31.079 6.905 -21.205 1.00 86.75 106 ASN A N 1
ATOM 804 C CA . ASN A 1 106 ? 30.932 8.108 -22.037 1.00 86.75 106 ASN A CA 1
ATOM 805 C C . ASN A 1 106 ? 32.004 9.192 -21.770 1.00 86.75 106 ASN A C 1
ATOM 807 O O . ASN A 1 106 ? 32.103 10.172 -22.500 1.00 86.75 106 ASN A O 1
ATOM 811 N N . ARG A 1 107 ? 32.785 9.042 -20.692 1.00 77.06 107 ARG A N 1
ATOM 812 C CA . ARG A 1 107 ? 33.914 9.913 -20.316 1.00 77.06 107 ARG A CA 1
ATOM 813 C C . ARG A 1 107 ? 35.272 9.457 -20.874 1.00 77.06 107 ARG A C 1
ATOM 815 O O . ARG A 1 107 ? 36.243 10.188 -20.680 1.00 77.06 107 ARG A O 1
ATOM 822 N N . ARG A 1 108 ? 35.365 8.259 -21.460 1.00 55.75 108 ARG A N 1
ATOM 823 C CA . ARG A 1 108 ? 36.570 7.730 -22.124 1.00 55.75 108 ARG A CA 1
ATOM 824 C C . ARG A 1 108 ? 36.419 7.840 -23.630 1.00 55.75 108 ARG A C 1
ATOM 826 O O . ARG A 1 108 ? 37.463 8.071 -24.269 1.00 55.75 108 ARG A O 1
#

pLDDT: mean 76.21, std 8.84, range [54.16, 90.44]

Sequence (108 aa):
MLEILTVLLVAIIVTGTMMILFSERDLVIGLNGVMLLLFGVSALLATAKMTAAAQHRSLEWLYGSLTALPNWVLIVGVVVTAALFITALIVVMDCLADLLCWWRRNRR

Secondary structure (DSSP, 8-state):
-HHHHHHHHHHHHHHHHHHHHT-TT-HHHHHHHHHHHHHHHHHHHHHHHHHHTS--TTSHHHHHHHHTS-HHHHHHHHHHHHHHHHHHHHHHHHHHHHHHHHHHHHT-

Radius of gyration: 18.53 Å; chains: 1; bounding box: 53×26×47 Å

Foldseek 3Di:
DLVVVLVVLVVLLVCLVVQLVPCVPPPVSNLSSVLSNLVSVLVNLVSLCVCVVVDDDPCCVVSVVSNPDDVVSSVVSVVVSVVSVVVVVVVVVVVVVVVVVVVVVVVD